Protein AF-A0A9R0IWC9-F1 (afdb_monomer_lite)

Structure (mmCIF, N/CA/C/O backbone):
data_AF-A0A9R0IWC9-F1
#
_entry.id   AF-A0A9R0IWC9-F1
#
loop_
_atom_site.group_PDB
_atom_site.id
_atom_site.type_symbol
_atom_site.label_atom_id
_atom_site.label_alt_id
_atom_site.label_comp_id
_atom_site.label_asym_id
_atom_site.label_entity_id
_atom_site.label_seq_id
_atom_site.pdbx_PDB_ins_code
_atom_si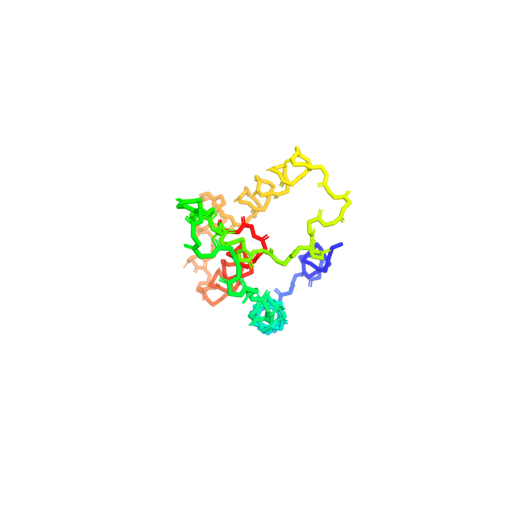te.Cartn_x
_atom_site.Cartn_y
_atom_site.Cartn_z
_atom_site.occupancy
_atom_site.B_iso_or_equiv
_atom_site.auth_seq_id
_atom_site.auth_comp_id
_atom_site.auth_asym_id
_atom_site.auth_atom_id
_atom_site.pdbx_PDB_model_num
ATOM 1 N N . MET A 1 1 ? -2.586 -10.867 7.703 1.00 64.94 1 MET A N 1
ATOM 2 C CA . MET A 1 1 ? -2.676 -9.511 7.108 1.00 64.94 1 MET A CA 1
ATOM 3 C C . MET A 1 1 ? -2.697 -9.702 5.608 1.00 64.94 1 MET A C 1
ATOM 5 O O . MET A 1 1 ? -1.818 -10.396 5.122 1.00 64.94 1 MET A O 1
ATOM 9 N N . ILE A 1 2 ? -3.679 -9.140 4.902 1.00 69.06 2 ILE A N 1
ATOM 10 C CA . ILE A 1 2 ? -3.838 -9.297 3.443 1.00 69.06 2 ILE A CA 1
ATOM 11 C C . ILE A 1 2 ? -2.582 -8.841 2.686 1.00 69.06 2 ILE A C 1
ATOM 13 O O . ILE A 1 2 ? -2.141 -9.541 1.784 1.00 69.06 2 ILE A O 1
ATOM 17 N N . ALA A 1 3 ? -1.928 -7.769 3.141 1.00 68.88 3 ALA A N 1
ATOM 18 C CA . ALA A 1 3 ? -0.680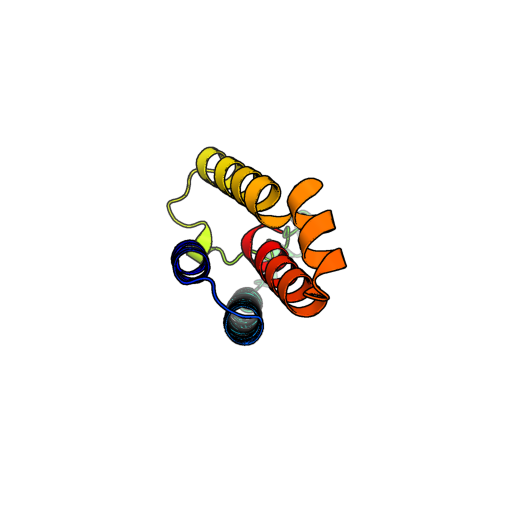 -7.287 2.552 1.00 68.88 3 ALA A CA 1
ATOM 19 C C . ALA A 1 3 ? 0.451 -8.343 2.551 1.00 68.88 3 ALA A C 1
ATOM 21 O O . ALA A 1 3 ? 1.079 -8.561 1.525 1.00 68.88 3 ALA A O 1
ATOM 22 N N . LEU A 1 4 ? 0.614 -9.104 3.647 1.00 72.19 4 LEU A N 1
ATOM 23 C CA . LEU A 1 4 ? 1.594 -10.203 3.720 1.00 72.19 4 LEU A CA 1
ATOM 24 C C .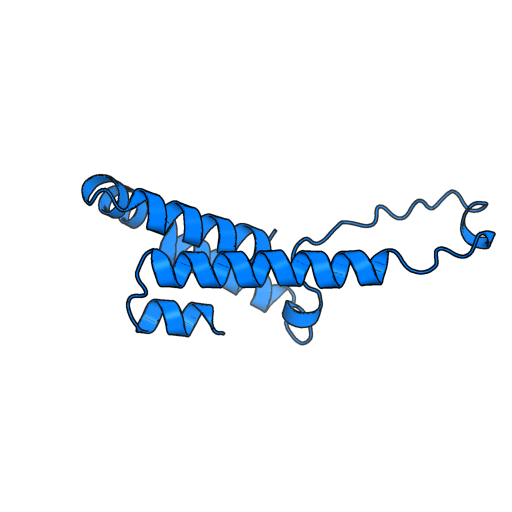 LEU A 1 4 ? 1.297 -11.325 2.712 1.00 72.19 4 LEU A C 1
ATOM 26 O O . LEU A 1 4 ? 2.212 -11.999 2.247 1.00 72.19 4 LEU A O 1
ATOM 30 N N . HIS A 1 5 ? 0.018 -11.558 2.400 1.00 76.88 5 HIS A N 1
ATOM 31 C CA . HIS A 1 5 ? -0.363 -12.538 1.383 1.00 76.88 5 HIS A CA 1
ATOM 32 C C . HIS A 1 5 ? -0.084 -12.011 -0.021 1.00 76.88 5 HIS A C 1
ATOM 34 O O . HIS A 1 5 ? 0.495 -12.745 -0.814 1.00 76.88 5 HIS A O 1
ATOM 40 N N . LEU A 1 6 ? -0.423 -10.746 -0.293 1.00 78.75 6 LEU A N 1
ATOM 41 C CA . LEU A 1 6 ? -0.136 -10.080 -1.567 1.00 78.75 6 LEU A CA 1
ATOM 42 C C . LEU A 1 6 ? 1.365 -10.110 -1.894 1.00 78.75 6 LEU A C 1
ATOM 44 O O . LEU A 1 6 ? 1.772 -10.321 -3.033 1.00 78.75 6 LEU A O 1
ATOM 48 N N . GLU A 1 7 ? 2.198 -9.945 -0.870 1.00 72.31 7 GLU A N 1
ATOM 49 C CA . GLU A 1 7 ? 3.651 -10.048 -0.977 1.00 72.31 7 GLU A CA 1
ATOM 50 C C . GLU A 1 7 ? 4.127 -11.480 -1.241 1.00 72.31 7 GLU A C 1
ATOM 52 O O . GLU A 1 7 ? 5.000 -11.687 -2.080 1.00 72.31 7 GLU A O 1
ATOM 57 N N . ALA A 1 8 ? 3.566 -12.474 -0.543 1.00 78.44 8 ALA A N 1
ATOM 58 C CA . ALA A 1 8 ? 3.932 -13.880 -0.723 1.00 78.44 8 ALA A CA 1
ATOM 59 C C . ALA A 1 8 ? 3.569 -14.410 -2.118 1.00 78.44 8 ALA A C 1
ATOM 61 O O . ALA A 1 8 ? 4.200 -15.347 -2.605 1.00 78.44 8 ALA A O 1
ATOM 62 N N . THR A 1 9 ? 2.567 -13.808 -2.762 1.00 80.94 9 THR A N 1
ATOM 63 C CA . THR A 1 9 ? 2.146 -14.149 -4.123 1.00 80.94 9 THR A CA 1
ATOM 64 C C . THR A 1 9 ? 2.858 -13.343 -5.205 1.00 80.94 9 THR A C 1
ATOM 66 O O . THR A 1 9 ? 2.511 -13.516 -6.367 1.00 80.94 9 THR A O 1
ATOM 69 N N . TYR A 1 10 ? 3.818 -12.474 -4.857 1.00 69.50 10 TYR A N 1
ATOM 70 C CA . TYR A 1 10 ? 4.416 -11.515 -5.796 1.00 69.50 10 TYR A CA 1
ATOM 71 C C . TYR A 1 10 ? 3.337 -10.740 -6.568 1.00 69.50 10 TYR A C 1
ATOM 73 O O . TYR A 1 10 ? 3.333 -10.710 -7.796 1.00 69.50 10 TYR A O 1
ATOM 81 N N . GLY A 1 11 ? 2.381 -10.166 -5.829 1.00 75.44 11 GLY A N 1
ATOM 82 C CA . GLY A 1 11 ? 1.280 -9.400 -6.404 1.00 75.44 11 GLY A CA 1
ATOM 83 C C . GLY A 1 11 ? 1.798 -8.314 -7.343 1.00 75.44 11 GLY A C 1
ATOM 84 O O . GLY A 1 11 ? 2.701 -7.554 -6.990 1.00 75.44 11 GLY A O 1
ATOM 85 N N . ASP A 1 12 ? 1.219 -8.265 -8.535 1.00 83.12 12 ASP A N 1
ATOM 86 C CA . ASP A 1 12 ? 1.530 -7.284 -9.563 1.00 83.12 12 ASP A CA 1
ATOM 87 C C . ASP A 1 12 ? 0.966 -5.894 -9.213 1.00 83.12 12 ASP A C 1
ATOM 89 O O . ASP A 1 12 ? 0.271 -5.692 -8.211 1.00 83.12 12 ASP A O 1
ATOM 93 N N . HIS A 1 13 ? 1.252 -4.909 -10.065 1.00 83.06 13 HIS A N 1
ATOM 94 C CA . HIS A 1 13 ? 0.741 -3.547 -9.905 1.00 83.06 13 HIS A CA 1
ATOM 95 C C . HIS A 1 13 ? -0.792 -3.499 -9.784 1.00 83.06 13 HIS A C 1
ATOM 97 O O . HIS A 1 13 ? -1.303 -2.684 -9.017 1.00 83.06 13 HIS A O 1
ATOM 103 N N . THR A 1 14 ? -1.530 -4.373 -10.481 1.00 88.12 14 THR A N 1
ATOM 104 C CA . THR A 1 14 ? -2.999 -4.404 -10.405 1.00 88.12 14 THR A CA 1
ATOM 105 C C . THR A 1 14 ? -3.482 -4.860 -9.032 1.00 88.12 14 THR A C 1
ATOM 107 O O . THR A 1 14 ? -4.321 -4.196 -8.426 1.00 88.12 14 THR A O 1
ATOM 110 N N . SER A 1 15 ? -2.880 -5.911 -8.477 1.00 89.88 15 SER A N 1
ATOM 111 C CA . SER A 1 15 ? -3.194 -6.406 -7.134 1.00 89.88 15 SER A CA 1
ATOM 112 C C . SER A 1 15 ? -2.926 -5.346 -6.065 1.00 89.88 15 SER A C 1
ATOM 114 O O . SER A 1 15 ? -3.754 -5.115 -5.182 1.00 89.88 15 SER A O 1
ATOM 116 N N . TRP A 1 16 ? -1.776 -4.669 -6.153 1.00 90.31 16 TRP A N 1
ATOM 117 C CA . TRP A 1 16 ? -1.424 -3.586 -5.231 1.00 90.31 16 TRP A CA 1
ATOM 118 C C . TRP A 1 16 ? -2.364 -2.389 -5.352 1.00 90.31 16 TRP A C 1
ATOM 120 O O . TRP A 1 16 ? -2.725 -1.790 -4.339 1.00 90.31 16 TRP A O 1
ATOM 130 N N . ARG A 1 17 ? -2.787 -2.054 -6.574 1.00 92.44 17 ARG A N 1
ATOM 131 C CA . ARG A 1 17 ? -3.758 -0.989 -6.831 1.00 92.44 17 ARG A CA 1
ATOM 132 C C . ARG A 1 17 ? -5.107 -1.289 -6.195 1.00 92.44 17 ARG A C 1
ATOM 134 O O . ARG A 1 17 ? -5.630 -0.433 -5.490 1.00 92.44 17 ARG A O 1
ATOM 141 N N . GLU A 1 18 ? -5.664 -2.472 -6.437 1.00 91.88 18 GLU A N 1
ATOM 142 C CA . GLU A 1 18 ? -6.962 -2.863 -5.874 1.00 91.88 18 GLU A CA 1
ATOM 143 C C . GLU A 1 18 ? -6.913 -2.865 -4.348 1.00 91.88 18 GLU A C 1
ATOM 145 O O . GLU A 1 18 ? -7.818 -2.360 -3.688 1.00 91.88 18 GLU A O 1
ATOM 150 N N . PHE A 1 19 ? -5.807 -3.338 -3.768 1.00 89.50 19 PHE A N 1
ATOM 151 C CA . PHE A 1 19 ? -5.630 -3.282 -2.324 1.00 89.50 19 PHE A CA 1
ATOM 152 C C . PHE A 1 19 ? -5.579 -1.837 -1.797 1.00 89.50 19 PHE A C 1
ATOM 154 O O . PHE A 1 19 ? -6.234 -1.535 -0.798 1.00 89.50 19 PHE A O 1
ATOM 161 N N . ALA A 1 20 ? -4.874 -0.931 -2.483 1.00 89.62 20 ALA A N 1
ATOM 162 C CA . ALA A 1 20 ? -4.857 0.490 -2.137 1.00 89.62 20 ALA A CA 1
ATOM 163 C C . ALA A 1 20 ? -6.254 1.128 -2.237 1.00 89.62 20 ALA A C 1
ATOM 165 O O . ALA A 1 20 ? -6.651 1.862 -1.335 1.00 89.62 20 ALA A O 1
ATOM 166 N N . LEU A 1 21 ? -7.020 0.811 -3.287 1.00 90.00 21 LEU A N 1
ATOM 167 C CA . LEU A 1 21 ? -8.397 1.285 -3.458 1.00 90.00 21 LEU A CA 1
ATOM 168 C C . LEU A 1 21 ? -9.312 0.774 -2.343 1.00 90.00 21 LEU A C 1
ATOM 170 O O . LEU A 1 21 ? -10.059 1.556 -1.766 1.00 90.00 21 LEU A O 1
ATOM 174 N N . CYS A 1 22 ? -9.217 -0.502 -1.963 1.00 87.88 22 CYS A N 1
ATOM 175 C CA . CYS A 1 22 ? -9.977 -1.025 -0.828 1.00 87.88 22 CYS A CA 1
ATOM 176 C C . CYS A 1 22 ? -9.668 -0.267 0.470 1.00 87.88 22 CYS A C 1
ATOM 178 O O . CYS A 1 22 ? -10.582 0.027 1.235 1.00 87.88 22 CYS A O 1
ATOM 180 N N . LEU A 1 23 ? -8.395 0.049 0.731 1.00 84.62 23 LEU A N 1
ATOM 181 C CA . LEU A 1 23 ? -7.997 0.817 1.914 1.00 84.62 23 LEU A CA 1
ATOM 182 C C . LEU A 1 23 ? -8.537 2.254 1.879 1.00 84.62 23 LEU A C 1
ATOM 184 O O . LEU A 1 23 ? -8.975 2.761 2.911 1.00 84.62 23 LEU A O 1
ATOM 188 N N . PHE A 1 24 ? -8.545 2.879 0.703 1.00 84.50 24 PHE A N 1
ATOM 189 C CA . PHE A 1 24 ? -9.128 4.199 0.483 1.00 84.50 24 PHE A CA 1
ATOM 190 C C . PHE A 1 24 ? -10.640 4.213 0.763 1.00 84.50 24 PHE A C 1
ATOM 192 O O . PHE A 1 24 ? -11.101 4.988 1.602 1.00 84.50 24 PHE A O 1
ATOM 199 N N . GLU A 1 25 ? -11.402 3.298 0.161 1.00 85.88 25 GLU A N 1
ATOM 200 C CA . GLU A 1 25 ? -12.854 3.177 0.382 1.00 85.88 25 GLU A CA 1
ATOM 201 C C . GLU A 1 25 ? -13.193 2.886 1.854 1.00 85.88 25 GLU A C 1
ATOM 203 O O . GLU A 1 25 ? -14.132 3.452 2.419 1.00 85.88 25 GLU A O 1
ATOM 208 N N . LEU A 1 26 ? -12.391 2.041 2.515 1.00 79.62 26 LEU A N 1
ATOM 209 C CA . LEU A 1 26 ? -12.535 1.764 3.947 1.00 79.62 26 LEU A CA 1
ATOM 210 C C . LEU A 1 26 ? -12.302 3.011 4.803 1.00 79.62 26 LEU A C 1
ATOM 212 O O . LEU A 1 26 ? -13.023 3.206 5.782 1.00 79.62 26 LEU A O 1
ATOM 216 N N . SER A 1 27 ? -11.325 3.849 4.445 1.00 75.12 27 SER A N 1
ATOM 217 C CA . SER A 1 27 ? -11.048 5.083 5.186 1.00 75.12 27 SER A CA 1
ATOM 218 C C . SER A 1 27 ? -12.210 6.080 5.110 1.00 75.12 27 SER A C 1
ATOM 220 O O . SER A 1 27 ? -12.593 6.633 6.139 1.00 75.12 27 SER A O 1
ATOM 222 N N . HIS A 1 28 ? -12.860 6.209 3.948 1.00 72.94 28 HIS A N 1
ATOM 223 C CA . HIS A 1 28 ? -14.061 7.036 3.794 1.00 72.94 28 HIS A CA 1
ATOM 224 C C . HIS A 1 28 ? -15.264 6.495 4.576 1.00 72.94 28 HIS A C 1
ATOM 226 O O . HIS A 1 28 ? -15.956 7.253 5.251 1.00 72.94 28 HIS A O 1
ATOM 232 N N . CYS A 1 29 ? -15.481 5.175 4.569 1.00 69.19 29 CYS A N 1
ATOM 233 C CA . CYS A 1 29 ? -16.558 4.554 5.348 1.00 69.19 29 CYS A CA 1
ATOM 234 C C . CYS A 1 29 ? -16.429 4.793 6.864 1.00 69.19 29 CYS A C 1
ATOM 236 O O . CYS A 1 29 ? -17.439 4.809 7.571 1.00 69.19 29 CYS A O 1
ATOM 238 N N . GLU A 1 30 ? -15.206 4.912 7.392 1.00 64.25 30 GLU A N 1
ATOM 239 C CA . GLU A 1 30 ? -14.984 5.237 8.806 1.00 64.25 30 GLU A CA 1
ATOM 240 C C . GLU A 1 30 ? -15.111 6.743 9.090 1.00 64.25 30 GLU A C 1
ATOM 242 O O . GLU A 1 30 ? -15.664 7.110 10.129 1.00 64.25 30 GLU A O 1
ATOM 247 N N . GLU A 1 31 ? -14.680 7.611 8.172 1.00 60.59 31 GLU A N 1
ATOM 248 C CA . GLU A 1 31 ? -14.853 9.067 8.282 1.00 60.59 31 GLU A CA 1
ATOM 249 C C . GLU A 1 31 ? -16.338 9.467 8.323 1.00 60.59 31 GLU A C 1
ATOM 251 O O . GLU A 1 31 ? -16.757 10.196 9.228 1.00 60.59 31 GLU A O 1
ATOM 256 N N . ASP A 1 32 ? -17.166 8.890 7.446 1.00 58.38 32 ASP A N 1
ATOM 257 C CA . ASP A 1 32 ? -18.620 9.110 7.427 1.00 58.38 32 ASP A CA 1
ATOM 258 C C . ASP A 1 32 ? -19.292 8.714 8.755 1.00 58.38 32 ASP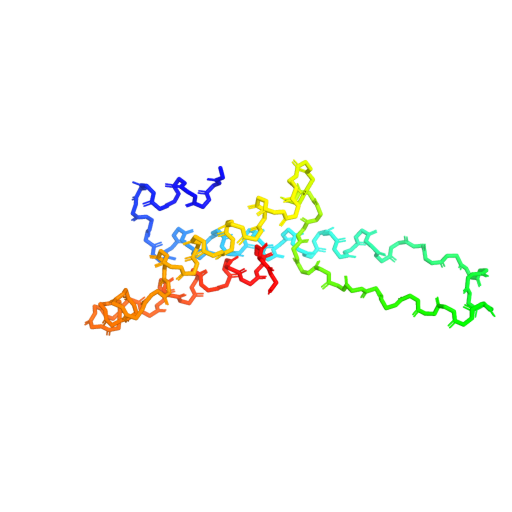 A C 1
ATOM 260 O O . ASP A 1 32 ? -20.256 9.344 9.194 1.00 58.38 32 ASP A O 1
ATOM 264 N N . ARG A 1 33 ? -18.765 7.691 9.444 1.00 55.28 33 ARG A N 1
ATOM 265 C CA . ARG A 1 33 ? -19.257 7.263 10.767 1.00 55.28 33 ARG A CA 1
ATOM 266 C C . ARG A 1 33 ? -18.834 8.205 11.890 1.00 55.28 33 ARG A C 1
ATOM 268 O O . ARG A 1 33 ? -19.566 8.331 12.867 1.00 55.28 33 ARG A O 1
ATOM 275 N N . MET A 1 34 ? -17.674 8.849 11.769 1.00 53.12 34 MET A N 1
ATOM 276 C CA . MET A 1 34 ? -17.176 9.827 12.745 1.00 53.12 34 MET A CA 1
ATOM 277 C C . MET A 1 34 ? -17.876 11.187 12.619 1.00 53.12 34 MET A C 1
ATOM 279 O O . MET A 1 34 ? -17.917 11.941 13.586 1.00 53.12 34 MET A O 1
ATOM 283 N N . SER A 1 35 ? -18.479 11.485 11.463 1.00 51.22 35 SER A N 1
ATOM 284 C CA . SER A 1 35 ? -19.257 12.709 11.226 1.00 51.22 35 SER A CA 1
ATOM 285 C C . SER A 1 35 ? -20.655 12.713 11.875 1.00 51.22 35 SER A C 1
ATOM 287 O O . SER A 1 35 ? -21.380 13.703 11.747 1.00 51.22 35 SER A O 1
ATOM 289 N N . MET A 1 36 ? -21.075 11.648 12.567 1.00 50.22 36 MET A N 1
ATOM 290 C CA . MET A 1 36 ? -22.385 11.599 13.223 1.00 50.22 36 MET A CA 1
ATOM 291 C C . MET A 1 36 ? -22.287 11.954 14.715 1.00 50.22 36 MET A C 1
ATOM 293 O O . MET A 1 36 ? -21.769 11.183 15.516 1.00 50.22 36 MET A O 1
ATOM 297 N N . CYS A 1 37 ? -22.876 13.108 15.053 1.00 48.50 37 CYS A N 1
ATOM 298 C CA . CYS A 1 37 ? -23.194 13.610 16.398 1.00 48.50 37 CYS A CA 1
ATOM 299 C C . CYS A 1 37 ? -22.015 14.173 17.211 1.00 48.50 37 CYS A C 1
ATOM 301 O O . CYS A 1 37 ? -21.540 13.561 18.165 1.00 48.50 37 CYS A O 1
ATOM 303 N N . VAL A 1 38 ? -21.633 15.418 16.909 1.00 52.25 38 VAL A N 1
ATOM 304 C CA . VAL A 1 38 ? -21.170 16.322 17.971 1.00 52.25 38 VAL A CA 1
ATOM 305 C C . VAL A 1 38 ? -22.431 16.912 18.598 1.00 52.25 38 VAL A C 1
ATOM 307 O O . VAL A 1 38 ? -23.107 17.715 17.960 1.00 52.25 38 VAL A O 1
ATOM 310 N N . ASP A 1 39 ? -22.785 16.466 19.803 1.00 53.69 39 ASP A N 1
ATOM 311 C CA . ASP A 1 39 ? -23.817 17.139 20.594 1.00 53.69 39 ASP A CA 1
ATOM 312 C C . ASP A 1 39 ? -23.386 18.592 20.836 1.00 53.69 39 ASP A C 1
ATOM 314 O O . ASP A 1 39 ? -22.248 18.865 21.235 1.00 53.69 39 ASP A O 1
ATOM 318 N N . GLU A 1 40 ? -24.309 19.526 20.600 1.00 52.50 40 GLU A N 1
ATOM 319 C CA . GLU A 1 40 ? -24.095 20.977 20.709 1.00 52.50 40 GLU A CA 1
ATOM 320 C C . GLU A 1 40 ? -23.616 21.416 22.112 1.00 52.50 40 GLU A C 1
ATOM 322 O O . GLU A 1 40 ? -23.066 22.505 22.266 1.00 52.50 40 GLU A O 1
ATOM 327 N N . GLU A 1 41 ? -23.732 20.555 23.130 1.00 49.41 41 GLU A N 1
ATOM 328 C CA . GLU A 1 41 ? -23.306 20.830 24.508 1.00 49.41 41 GLU A CA 1
ATOM 329 C C . GLU A 1 41 ? -21.777 20.830 24.718 1.00 49.41 41 GLU A C 1
ATOM 331 O O . GLU A 1 41 ? -21.296 21.403 25.696 1.00 49.41 41 GLU A O 1
ATOM 336 N N . GLN A 1 42 ? -20.974 20.243 23.819 1.00 45.88 42 GLN A N 1
ATOM 337 C CA . GLN A 1 42 ? -19.503 20.233 23.965 1.00 45.88 42 GLN A CA 1
ATOM 338 C C . GLN A 1 42 ? -18.797 21.479 23.411 1.00 45.88 42 GLN A C 1
ATOM 340 O O . GLN A 1 42 ? -17.584 21.617 23.575 1.00 45.88 42 GLN A O 1
ATOM 345 N N . VAL A 1 43 ? -19.529 22.410 22.795 1.00 46.69 43 VAL A N 1
ATOM 346 C CA . VAL A 1 43 ? -18.947 23.609 22.168 1.00 46.69 43 VAL A CA 1
ATOM 347 C C . VAL A 1 43 ? -18.558 24.684 23.201 1.00 46.69 43 VAL A C 1
ATOM 349 O O . VAL A 1 43 ? -17.718 25.535 22.913 1.00 46.69 43 VAL A O 1
ATOM 352 N N . GLU A 1 44 ? -19.088 24.635 24.430 1.00 44.03 44 GLU A N 1
ATOM 353 C CA . GLU A 1 44 ? -18.786 25.636 25.471 1.00 44.03 44 GLU A CA 1
ATOM 354 C C . GLU A 1 44 ? -17.482 25.390 26.246 1.00 44.03 44 GLU A C 1
ATOM 356 O O . GLU A 1 44 ? -16.918 26.326 26.816 1.00 44.03 44 GLU A O 1
ATOM 361 N N . SER A 1 45 ? -16.942 24.168 26.250 1.00 44.25 45 SER A N 1
ATOM 362 C CA . SER A 1 45 ? -15.632 23.912 26.852 1.00 44.25 45 SER A CA 1
ATOM 363 C C . SER A 1 45 ? -14.582 23.916 25.744 1.00 44.25 45 SER A C 1
ATOM 365 O O . SER A 1 45 ? -14.582 23.036 24.891 1.00 44.25 45 SER A O 1
ATOM 367 N N . GLY A 1 46 ? -13.684 24.904 25.743 1.00 42.09 46 GLY A N 1
ATOM 368 C CA . GLY A 1 46 ? -12.634 25.117 24.732 1.00 42.09 46 GLY A CA 1
ATOM 369 C C . GLY A 1 46 ? -11.596 23.994 24.559 1.00 42.09 46 GLY A C 1
ATOM 370 O O . GLY A 1 46 ? -10.506 24.246 24.051 1.00 42.09 46 GLY A O 1
ATOM 371 N N . ASN A 1 47 ? -11.907 22.760 24.952 1.00 41.31 47 ASN A N 1
ATOM 372 C CA . ASN A 1 47 ? -11.220 21.559 24.510 1.00 41.31 47 ASN A CA 1
ATOM 373 C C . ASN A 1 47 ? -11.750 21.162 23.131 1.00 41.31 47 ASN A C 1
ATOM 375 O O . ASN A 1 47 ? -12.438 20.156 22.969 1.00 41.31 47 ASN A O 1
ATOM 379 N N . LEU A 1 48 ? -11.340 21.918 22.110 1.00 43.22 48 LEU A N 1
ATOM 380 C CA . LEU A 1 48 ? -11.132 21.330 20.792 1.00 43.22 48 LEU A CA 1
ATOM 381 C C . LEU A 1 48 ? -10.018 20.299 20.971 1.00 43.22 48 LEU A C 1
ATOM 383 O O . LEU A 1 48 ? -8.841 20.585 20.749 1.00 43.22 48 LEU A O 1
ATOM 387 N N . HIS A 1 49 ? -10.378 19.112 21.466 1.00 45.69 49 HIS A N 1
ATOM 388 C CA . HIS A 1 49 ? -9.539 17.942 21.339 1.00 45.69 49 HIS A CA 1
ATOM 389 C C . HIS A 1 49 ? -9.183 17.891 19.867 1.00 45.69 49 HIS A C 1
ATOM 391 O O . HIS A 1 49 ? -10.064 17.755 19.023 1.00 45.69 49 HIS A O 1
ATOM 397 N N . THR A 1 50 ? -7.908 18.108 19.562 1.00 41.72 50 THR A N 1
ATOM 398 C CA . THR A 1 50 ? -7.354 17.888 18.240 1.00 41.72 50 THR A CA 1
ATOM 399 C C . THR A 1 50 ? -7.709 16.450 17.906 1.00 41.72 50 THR A C 1
ATOM 401 O O . THR A 1 50 ? -7.055 15.528 18.395 1.00 41.72 50 THR A O 1
ATOM 404 N N . ILE A 1 51 ? -8.815 16.247 17.186 1.00 45.34 51 ILE A N 1
ATOM 405 C CA . ILE A 1 51 ? -9.208 14.947 16.669 1.00 45.34 51 ILE A CA 1
ATOM 406 C C . ILE A 1 51 ? -8.092 14.648 15.690 1.00 45.34 51 ILE A C 1
ATOM 408 O O . ILE A 1 51 ? -8.039 15.172 14.581 1.00 45.34 51 ILE A O 1
ATOM 412 N N . GLN A 1 52 ? -7.084 13.939 16.183 1.00 44.44 52 GLN A N 1
ATOM 413 C CA . GLN A 1 52 ? -5.981 13.496 15.375 1.00 44.44 52 GLN A CA 1
ATOM 414 C C . GLN A 1 52 ? -6.612 12.485 14.434 1.00 44.44 52 GLN A C 1
ATOM 416 O O . GLN A 1 52 ? -6.889 11.358 14.841 1.00 44.44 52 GLN A O 1
ATOM 421 N N . PHE A 1 53 ? -6.919 12.941 13.219 1.00 49.41 53 PHE A N 1
ATOM 422 C CA . PHE A 1 53 ? -7.393 12.112 12.127 1.00 49.41 53 PHE A CA 1
ATOM 423 C C . PHE A 1 53 ? -6.336 11.031 11.901 1.00 49.41 53 PHE A C 1
ATOM 425 O O . PHE A 1 53 ? -5.348 11.233 11.199 1.00 49.41 53 PHE A O 1
ATOM 432 N N . CYS A 1 54 ? -6.483 9.897 12.584 1.00 50.25 54 CYS A N 1
ATOM 433 C CA . CYS A 1 54 ? -5.784 8.694 12.194 1.00 50.25 54 CYS A CA 1
ATOM 434 C C . CYS A 1 54 ? -6.460 8.262 10.902 1.00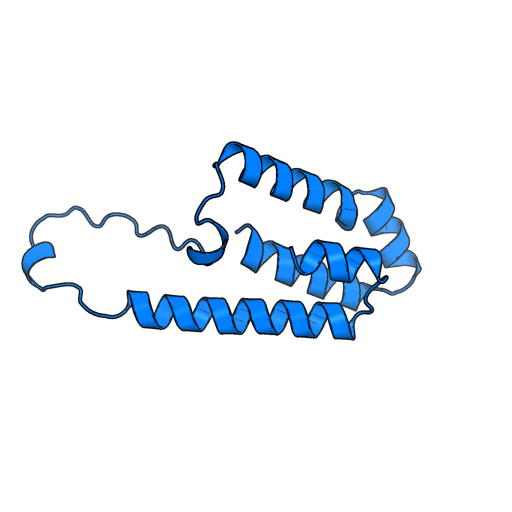 50.25 54 CYS A C 1
ATOM 436 O O . CYS A 1 54 ? -7.574 7.755 10.922 1.00 50.25 54 CYS A O 1
ATOM 438 N N . THR A 1 55 ? -5.781 8.494 9.784 1.00 57.00 55 THR A N 1
ATOM 439 C CA . THR A 1 55 ? -6.155 7.955 8.470 1.00 57.00 55 THR A CA 1
ATOM 440 C C . THR A 1 55 ? -6.164 6.429 8.463 1.00 57.00 55 THR A C 1
ATOM 442 O O . THR A 1 55 ? -6.748 5.819 7.572 1.00 57.00 55 THR A O 1
ATOM 445 N N . THR A 1 56 ? -5.528 5.807 9.460 1.00 61.09 56 THR A N 1
ATOM 446 C CA . THR A 1 56 ? -5.582 4.370 9.684 1.00 61.09 56 THR A CA 1
ATOM 447 C C . THR A 1 56 ? -6.894 3.962 10.349 1.00 61.09 56 THR A C 1
ATOM 449 O O . THR A 1 56 ? -7.131 4.364 11.494 1.00 61.09 56 THR A O 1
ATOM 452 N N . PRO A 1 57 ? -7.683 3.082 9.707 1.00 60.62 57 PRO A N 1
ATOM 453 C CA . PRO A 1 57 ? -8.946 2.622 10.257 1.00 60.62 57 PRO A CA 1
ATOM 454 C C . PRO A 1 57 ? -8.784 2.007 11.658 1.00 60.62 57 PRO A C 1
ATOM 456 O O . PRO A 1 57 ? -7.904 1.166 11.887 1.00 60.62 57 PRO A O 1
ATOM 459 N N . ALA A 1 58 ? -9.631 2.385 12.619 1.00 63.38 58 ALA A N 1
ATOM 460 C CA . ALA A 1 58 ? -9.524 1.918 14.010 1.00 63.38 58 ALA A CA 1
ATOM 461 C C . ALA A 1 58 ? -9.697 0.394 14.113 1.00 63.38 58 ALA A C 1
ATOM 463 O O . ALA A 1 58 ? -9.061 -0.264 14.941 1.00 63.38 58 ALA A O 1
ATOM 464 N N . SER A 1 59 ? -10.494 -0.174 13.207 1.00 60.03 59 SER A N 1
ATOM 465 C CA . SER A 1 59 ? -10.654 -1.615 12.995 1.00 60.03 59 SER A CA 1
ATOM 466 C C . SER A 1 59 ? -9.332 -2.339 12.690 1.00 60.03 59 SER A C 1
ATOM 468 O O . SER A 1 59 ? -9.167 -3.504 13.053 1.00 60.03 59 SER A O 1
ATOM 470 N N . MET A 1 60 ? -8.349 -1.653 12.096 1.00 61.53 60 MET A N 1
ATOM 471 C CA . MET A 1 60 ? -7.016 -2.203 11.804 1.00 61.53 60 MET A CA 1
ATOM 472 C C . MET A 1 60 ? -6.055 -2.110 12.992 1.00 61.53 60 MET A C 1
ATOM 474 O O . MET A 1 60 ? -5.096 -2.884 13.086 1.00 61.53 60 MET A O 1
ATOM 478 N N . LEU A 1 61 ? -6.319 -1.181 13.909 1.00 64.06 61 LEU A N 1
ATOM 479 C CA . LEU A 1 61 ? -5.558 -0.988 15.141 1.00 64.06 61 LEU A CA 1
ATOM 480 C C . LEU A 1 61 ? -6.138 -1.797 16.313 1.00 64.06 61 LEU A C 1
ATOM 482 O O . LEU A 1 61 ? -5.434 -2.053 17.295 1.00 64.06 61 LEU A O 1
ATOM 486 N N . GLN A 1 62 ? -7.396 -2.240 16.215 1.00 61.47 62 GLN A N 1
ATOM 487 C CA . GLN A 1 62 ? -8.093 -2.963 17.274 1.00 61.47 62 GLN A CA 1
ATOM 488 C C . GLN A 1 62 ? -7.367 -4.274 17.621 1.00 61.47 62 GLN A C 1
ATOM 490 O O . GLN A 1 62 ? -7.155 -5.150 16.786 1.00 61.47 62 GLN A O 1
ATOM 495 N N . GLY A 1 63 ? -6.942 -4.401 18.882 1.00 63.34 63 GLY A N 1
ATOM 496 C CA . GLY A 1 63 ? -6.195 -5.568 19.372 1.00 63.34 63 GLY A CA 1
ATOM 497 C C . GLY A 1 63 ? -4.687 -5.547 19.086 1.00 63.34 63 GLY A C 1
ATOM 498 O O . GLY A 1 63 ? -3.978 -6.475 19.479 1.00 63.34 63 GLY A O 1
ATOM 499 N N . VAL A 1 64 ? -4.156 -4.495 18.453 1.00 66.19 64 VAL A N 1
ATOM 500 C CA . VAL A 1 64 ? -2.721 -4.343 18.180 1.00 66.19 64 VAL A CA 1
ATOM 501 C C . VAL A 1 64 ? -2.095 -3.401 19.201 1.00 66.19 64 VAL A C 1
ATOM 503 O O . VAL A 1 64 ? -2.405 -2.216 19.249 1.00 66.19 64 VAL A O 1
ATOM 506 N N . SER A 1 65 ? -1.148 -3.896 20.004 1.00 71.12 65 SER A N 1
ATOM 507 C CA . SER A 1 65 ? -0.377 -2.998 20.873 1.00 71.12 65 SER A CA 1
ATOM 508 C C . SER A 1 65 ? 0.428 -1.993 20.035 1.00 71.12 65 SER A C 1
ATOM 510 O O . SER A 1 65 ? 1.004 -2.351 19.005 1.00 71.12 65 SER A O 1
ATOM 512 N N . GLY A 1 66 ? 0.567 -0.749 20.505 1.00 70.75 66 GLY A N 1
ATOM 513 C CA . GLY A 1 66 ? 1.329 0.283 19.784 1.00 70.75 66 GLY A CA 1
ATOM 514 C C . GLY A 1 66 ? 2.787 -0.105 19.473 1.00 70.75 66 GLY A C 1
ATOM 515 O O . GLY A 1 66 ? 3.369 0.381 18.505 1.00 70.75 66 GLY A O 1
ATOM 516 N N . LYS A 1 67 ? 3.389 -1.027 20.241 1.00 75.38 67 LYS A N 1
ATOM 517 C CA . LYS A 1 67 ? 4.722 -1.589 19.942 1.00 75.38 67 LYS A CA 1
ATOM 518 C C . LYS A 1 67 ? 4.693 -2.527 18.732 1.00 75.38 67 LYS A C 1
ATOM 520 O O . LYS A 1 67 ? 5.554 -2.411 17.862 1.00 75.38 67 LYS A O 1
ATOM 525 N N . ALA A 1 68 ? 3.707 -3.423 18.666 1.00 77.62 68 ALA A N 1
ATOM 526 C CA . ALA A 1 68 ? 3.518 -4.315 17.523 1.00 77.62 68 ALA A CA 1
ATOM 527 C C . ALA A 1 68 ? 3.202 -3.520 16.249 1.00 77.62 68 ALA A C 1
ATOM 529 O O . ALA A 1 68 ? 3.697 -3.851 15.175 1.00 77.62 68 ALA A O 1
ATOM 530 N N . TRP A 1 69 ? 2.447 -2.429 16.384 1.00 75.38 69 TRP A N 1
ATOM 531 C CA . TRP A 1 69 ? 2.186 -1.498 15.293 1.00 75.38 69 TRP A CA 1
ATOM 532 C C . TRP A 1 69 ? 3.461 -0.862 14.733 1.00 75.38 69 TRP A C 1
ATOM 534 O O . TRP A 1 69 ? 3.784 -1.054 13.565 1.00 75.38 69 TRP A O 1
ATOM 544 N N . LYS A 1 70 ? 4.262 -0.213 15.590 1.00 78.56 70 LYS A N 1
ATOM 545 C CA . LYS A 1 70 ? 5.547 0.394 15.193 1.00 78.56 70 LYS A CA 1
ATOM 546 C C . LYS A 1 70 ? 6.502 -0.608 14.547 1.00 78.56 70 LYS A C 1
ATOM 548 O O . LYS A 1 70 ? 7.237 -0.254 13.628 1.00 78.56 70 LYS A O 1
ATOM 553 N N . PHE A 1 71 ? 6.516 -1.848 15.038 1.00 83.56 71 PHE A N 1
ATOM 554 C CA . PHE A 1 71 ? 7.316 -2.909 14.436 1.00 83.56 71 PHE A CA 1
ATOM 555 C C . PHE A 1 71 ? 6.857 -3.215 13.007 1.00 83.56 71 PHE A C 1
ATOM 557 O O . PHE A 1 71 ? 7.697 -3.314 12.117 1.00 83.56 71 PHE A O 1
ATOM 564 N N . ARG A 1 72 ? 5.542 -3.282 12.767 1.00 79.38 72 ARG A N 1
ATOM 565 C CA . ARG A 1 72 ? 4.982 -3.479 11.423 1.00 79.38 72 ARG A CA 1
ATOM 566 C C . ARG A 1 72 ? 5.313 -2.334 10.472 1.00 79.38 72 ARG A C 1
ATOM 568 O O . ARG A 1 72 ? 5.778 -2.616 9.375 1.00 79.38 72 ARG A O 1
ATOM 575 N N . CYS A 1 73 ? 5.195 -1.078 10.909 1.00 80.06 73 CYS A N 1
ATOM 576 C CA . CYS A 1 73 ? 5.593 0.078 10.095 1.00 80.06 73 CYS A CA 1
ATOM 577 C C . CYS A 1 73 ? 7.070 -0.011 9.675 1.00 80.06 73 CYS A C 1
ATOM 579 O O . CYS A 1 73 ? 7.411 0.147 8.506 1.00 80.06 73 CYS A O 1
ATOM 581 N N . LYS A 1 74 ? 7.965 -0.311 10.630 1.00 85.12 74 LYS A N 1
ATOM 582 C CA . LYS A 1 74 ? 9.401 -0.469 10.346 1.00 85.12 74 LYS A CA 1
ATOM 583 C C . LYS A 1 74 ? 9.680 -1.642 9.416 1.00 85.12 74 LYS A C 1
ATOM 585 O O . LYS A 1 74 ? 10.568 -1.552 8.574 1.00 85.12 74 LYS A O 1
ATOM 590 N N . TRP A 1 75 ? 8.971 -2.749 9.598 1.00 86.31 75 TRP A N 1
ATOM 591 C CA . TRP A 1 75 ? 9.116 -3.920 8.748 1.00 86.31 75 TRP A CA 1
ATOM 592 C C . TRP A 1 75 ? 8.727 -3.597 7.301 1.00 86.31 75 TRP A C 1
ATOM 594 O O . TRP A 1 75 ? 9.528 -3.836 6.402 1.00 86.31 75 TRP A O 1
ATOM 604 N N . TRP A 1 76 ? 7.575 -2.950 7.101 1.00 85.94 76 TRP A N 1
ATOM 605 C CA . TRP A 1 76 ? 7.098 -2.500 5.792 1.00 85.94 76 TRP A CA 1
ATOM 606 C C . TRP A 1 76 ? 8.107 -1.593 5.088 1.00 85.94 76 TRP A C 1
ATOM 608 O O . TRP A 1 76 ? 8.497 -1.840 3.947 1.00 85.94 76 TRP A O 1
ATOM 618 N N . LEU A 1 77 ? 8.594 -0.576 5.807 1.00 83.38 77 LEU A N 1
ATOM 619 C CA . LEU A 1 77 ? 9.543 0.394 5.274 1.00 83.38 77 LEU A CA 1
ATOM 620 C C . LEU A 1 77 ? 10.855 -0.267 4.839 1.00 83.38 77 LEU A C 1
ATOM 622 O O . LEU A 1 77 ? 11.364 0.019 3.762 1.00 83.38 77 LEU A O 1
ATOM 626 N N . ASN A 1 78 ? 11.379 -1.204 5.629 1.00 88.50 78 ASN A N 1
ATOM 627 C CA . ASN A 1 78 ? 12.587 -1.937 5.249 1.00 88.50 78 ASN A CA 1
ATOM 628 C C . ASN A 1 78 ? 12.351 -2.901 4.077 1.00 88.50 78 ASN A C 1
ATOM 630 O O . ASN A 1 78 ? 13.238 -3.084 3.244 1.00 88.50 78 ASN A O 1
ATOM 634 N N . ARG A 1 79 ? 11.173 -3.529 4.008 1.00 86.56 79 ARG A N 1
ATOM 635 C CA . ARG A 1 79 ? 10.860 -4.548 3.001 1.00 86.56 79 ARG A CA 1
ATOM 636 C C . ARG A 1 79 ? 10.607 -3.962 1.612 1.00 86.56 79 ARG A C 1
ATOM 638 O O . ARG A 1 79 ? 11.021 -4.594 0.641 1.00 86.56 79 ARG A O 1
ATOM 645 N N . HIS A 1 80 ? 9.947 -2.805 1.540 1.00 86.44 80 HIS A N 1
ATOM 646 C CA . HIS A 1 80 ? 9.500 -2.179 0.288 1.00 86.44 80 HIS A CA 1
ATOM 647 C C . HIS A 1 80 ? 10.236 -0.888 -0.065 1.00 86.44 80 HIS A C 1
ATOM 649 O O . HIS A 1 80 ? 10.347 -0.559 -1.234 1.00 86.44 80 HIS A O 1
ATOM 655 N N . PHE A 1 81 ? 10.769 -0.170 0.923 1.00 87.25 81 PHE A N 1
ATOM 656 C CA . PHE A 1 81 ? 11.360 1.157 0.719 1.00 87.25 81 PHE A CA 1
ATOM 657 C C . PHE A 1 81 ? 12.811 1.236 1.204 1.00 87.25 81 PHE A C 1
ATOM 659 O O . PHE A 1 81 ? 13.328 2.316 1.498 1.00 87.25 81 PHE A O 1
ATOM 666 N N . SER A 1 82 ? 13.504 0.097 1.299 1.00 89.81 82 SER A N 1
ATOM 667 C CA . SER A 1 82 ? 14.953 0.131 1.488 1.00 89.81 82 SER A CA 1
ATOM 668 C C . SER A 1 82 ? 15.636 0.652 0.225 1.00 89.81 82 SER A C 1
ATOM 670 O O . SER A 1 82 ? 15.155 0.460 -0.889 1.00 89.81 82 SER A O 1
ATOM 672 N N . LYS A 1 83 ? 16.801 1.285 0.397 1.00 89.25 83 LYS A N 1
ATOM 673 C CA . LYS A 1 83 ? 17.561 1.886 -0.711 1.00 89.25 83 LYS A CA 1
ATOM 674 C C . LYS A 1 83 ? 17.816 0.912 -1.865 1.00 89.25 83 LYS A C 1
ATOM 676 O O . LYS A 1 83 ? 17.766 1.319 -3.015 1.00 89.25 83 LYS A O 1
ATOM 681 N N . HIS A 1 84 ? 18.082 -0.354 -1.546 1.00 89.62 84 HIS A N 1
ATOM 682 C CA . HIS A 1 84 ? 18.312 -1.394 -2.545 1.00 89.62 84 HIS A CA 1
ATOM 683 C C . HIS A 1 84 ? 17.041 -1.724 -3.335 1.00 89.62 84 HIS A C 1
ATOM 685 O O . HIS A 1 84 ? 17.099 -1.841 -4.551 1.00 89.62 84 HIS A O 1
ATOM 691 N N . ILE A 1 85 ? 15.900 -1.878 -2.655 1.00 88.56 85 ILE A N 1
ATOM 692 C CA . ILE A 1 85 ? 14.625 -2.194 -3.316 1.00 88.56 85 ILE A CA 1
ATOM 693 C C . ILE A 1 85 ? 14.200 -1.040 -4.220 1.00 88.56 85 ILE A C 1
ATOM 695 O O . ILE A 1 85 ? 13.890 -1.274 -5.378 1.00 88.56 85 ILE A O 1
ATOM 699 N N . LEU A 1 86 ? 14.297 0.197 -3.726 1.00 85.88 86 LEU A N 1
ATOM 700 C CA . LEU A 1 86 ? 13.999 1.388 -4.520 1.00 85.88 86 LEU A CA 1
ATOM 701 C C . LEU A 1 86 ? 14.875 1.486 -5.772 1.00 85.88 86 LEU A C 1
ATOM 703 O O . LEU A 1 86 ? 14.366 1.797 -6.839 1.00 85.88 86 LEU A O 1
ATOM 707 N N . ALA A 1 87 ? 16.176 1.207 -5.658 1.00 88.00 87 ALA A N 1
ATOM 708 C CA . ALA A 1 87 ? 17.067 1.209 -6.815 1.00 88.00 87 ALA A CA 1
ATOM 709 C C . ALA A 1 87 ? 16.664 0.141 -7.849 1.00 88.00 87 ALA A C 1
ATOM 711 O O . ALA A 1 87 ? 16.563 0.458 -9.027 1.00 88.00 87 ALA A O 1
ATOM 712 N N . SER A 1 88 ? 16.362 -1.083 -7.399 1.00 87.31 88 SER A N 1
ATOM 713 C CA . SER A 1 88 ? 15.927 -2.192 -8.264 1.00 87.31 88 SER A CA 1
ATOM 714 C C . SER A 1 88 ? 14.607 -1.887 -8.979 1.00 87.31 88 SER A C 1
ATOM 716 O O . SER A 1 88 ? 14.523 -1.998 -10.195 1.00 87.31 88 SER A O 1
ATOM 718 N N . GLU A 1 89 ? 13.585 -1.447 -8.239 1.00 84.62 89 GLU A N 1
ATOM 719 C CA . GLU A 1 89 ? 12.253 -1.170 -8.798 1.00 84.62 89 GLU A CA 1
ATOM 720 C C . GLU A 1 89 ? 12.269 0.053 -9.742 1.00 84.62 89 GLU A C 1
ATOM 722 O O . GLU A 1 89 ? 11.475 0.120 -10.679 1.00 84.62 89 GLU A O 1
ATOM 727 N N . MET A 1 90 ? 13.197 1.003 -9.549 1.00 83.88 90 MET A N 1
ATOM 728 C CA . MET A 1 90 ? 13.430 2.107 -10.493 1.00 83.88 90 MET A CA 1
ATOM 729 C C . MET A 1 90 ? 14.130 1.662 -11.785 1.00 83.88 90 MET A C 1
ATOM 731 O O . MET A 1 90 ? 13.867 2.241 -12.837 1.00 83.88 90 MET A O 1
ATOM 735 N N . GLU A 1 91 ? 15.024 0.673 -11.722 1.00 87.62 91 GLU A N 1
ATOM 736 C CA . GLU A 1 91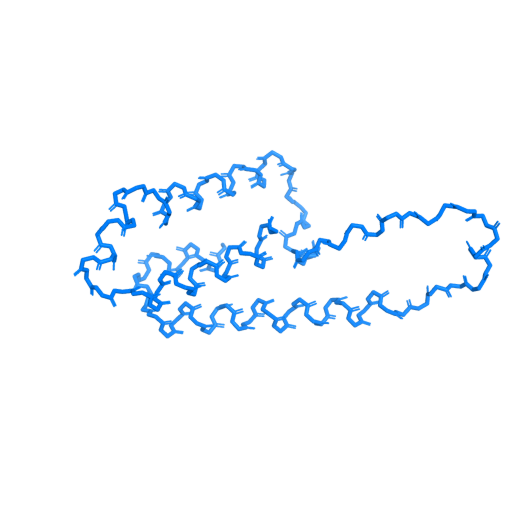 ? 15.695 0.107 -12.903 1.00 87.62 91 GLU A CA 1
ATOM 737 C C . GLU A 1 91 ? 14.750 -0.771 -13.739 1.00 87.62 91 GLU A C 1
ATOM 739 O O . GLU A 1 91 ? 14.861 -0.803 -14.964 1.00 87.62 91 GLU A O 1
ATOM 744 N N . GLU A 1 92 ? 13.796 -1.440 -13.089 1.00 83.88 92 GLU A N 1
ATOM 745 C CA . GLU A 1 92 ? 12.805 -2.330 -13.713 1.00 83.88 92 GLU A CA 1
ATOM 746 C C . GLU A 1 92 ? 11.547 -1.600 -14.237 1.00 83.88 92 GLU A C 1
ATOM 748 O O . GLU A 1 92 ? 10.632 -2.243 -14.746 1.00 83.88 92 GLU A O 1
ATOM 753 N N . ASP A 1 93 ? 11.499 -0.263 -14.150 1.00 81.81 93 ASP A N 1
ATOM 754 C CA . ASP A 1 93 ? 10.342 0.585 -14.514 1.00 81.81 93 ASP A CA 1
ATOM 755 C C . ASP A 1 93 ? 9.038 0.210 -13.767 1.00 81.81 93 ASP A C 1
ATOM 757 O O . ASP A 1 93 ? 7.918 0.456 -14.219 1.00 81.81 93 ASP A O 1
ATOM 761 N N . GLU A 1 94 ? 9.158 -0.343 -12.553 1.00 85.38 94 GLU A N 1
ATOM 762 C CA . GLU A 1 94 ? 8.025 -0.748 -11.708 1.00 85.38 94 GLU A CA 1
ATOM 763 C C . GLU A 1 94 ? 7.448 0.414 -10.874 1.00 85.38 94 GLU A C 1
ATOM 765 O O . GLU A 1 94 ? 6.943 0.249 -9.756 1.00 85.38 94 GLU A O 1
ATOM 770 N N . LEU A 1 95 ? 7.465 1.632 -11.421 1.00 85.44 95 LEU A N 1
ATOM 771 C CA . LEU A 1 95 ? 7.045 2.846 -10.712 1.00 85.44 95 LEU A CA 1
ATOM 772 C C . LEU A 1 95 ? 5.594 2.772 -10.204 1.00 85.44 95 LEU A C 1
ATOM 774 O O . LEU A 1 95 ? 5.260 3.306 -9.141 1.00 85.44 95 LEU A O 1
ATOM 778 N N . GLN A 1 96 ? 4.722 2.085 -10.942 1.00 89.06 96 GLN A N 1
ATOM 779 C CA . GLN A 1 96 ? 3.327 1.890 -10.545 1.00 89.06 96 GLN A CA 1
ATOM 780 C C . GLN A 1 96 ? 3.213 1.020 -9.291 1.00 89.06 96 GLN A C 1
ATOM 782 O O . GLN A 1 96 ? 2.480 1.368 -8.365 1.00 89.06 96 GLN A O 1
ATOM 787 N N . VAL A 1 97 ? 3.982 -0.071 -9.218 1.00 87.88 97 VAL A N 1
ATOM 788 C CA . VAL A 1 97 ? 4.010 -0.964 -8.053 1.00 87.88 97 VAL A CA 1
ATOM 789 C C . VAL A 1 97 ? 4.472 -0.192 -6.816 1.00 87.88 97 VAL A C 1
ATOM 791 O O . VAL A 1 97 ? 3.822 -0.273 -5.771 1.00 87.88 97 VAL A O 1
ATOM 794 N N . MET A 1 98 ? 5.537 0.610 -6.939 1.00 87.94 98 MET A N 1
ATOM 795 C CA . MET A 1 98 ? 6.012 1.478 -5.852 1.00 87.94 98 MET A CA 1
ATOM 796 C C . MET A 1 98 ? 4.927 2.438 -5.370 1.00 87.94 98 MET A C 1
ATOM 798 O O . MET A 1 98 ? 4.702 2.578 -4.168 1.00 87.94 98 MET A O 1
ATOM 802 N N . THR A 1 99 ? 4.232 3.076 -6.312 1.00 90.75 99 THR A N 1
ATOM 803 C CA . THR A 1 99 ? 3.176 4.048 -6.015 1.00 90.75 99 THR A CA 1
ATOM 804 C C . THR A 1 99 ? 2.038 3.401 -5.231 1.00 90.75 99 THR A C 1
ATOM 806 O O . THR A 1 99 ? 1.602 3.938 -4.212 1.00 90.75 99 THR A O 1
ATOM 809 N N . TYR A 1 100 ? 1.589 2.216 -5.642 1.00 91.56 100 TYR A N 1
ATOM 810 C CA . TYR A 1 100 ? 0.504 1.520 -4.953 1.00 91.56 100 TYR A CA 1
ATOM 811 C C . TYR A 1 100 ? 0.931 0.949 -3.596 1.00 91.56 100 TYR A C 1
ATOM 813 O O . TYR A 1 100 ? 0.173 1.062 -2.631 1.00 91.56 100 TYR A O 1
ATOM 821 N N . LYS A 1 101 ? 2.159 0.425 -3.463 1.00 89.81 101 LYS A N 1
ATOM 822 C CA . LYS A 1 101 ? 2.737 0.041 -2.159 1.00 89.81 101 LYS A CA 1
ATOM 823 C C . LYS A 1 101 ? 2.807 1.241 -1.207 1.00 89.81 101 LYS A C 1
ATOM 825 O O . LYS A 1 101 ? 2.543 1.089 -0.013 1.00 89.81 101 LYS A O 1
ATOM 830 N N . ALA A 1 102 ? 3.142 2.427 -1.720 1.00 89.38 102 ALA A N 1
ATOM 831 C CA . ALA A 1 102 ? 3.197 3.661 -0.937 1.00 89.38 102 ALA A CA 1
ATOM 832 C C . ALA A 1 102 ? 1.800 4.122 -0.506 1.00 89.38 102 ALA A C 1
ATOM 834 O O . ALA A 1 102 ? 1.602 4.397 0.673 1.00 89.38 102 ALA A O 1
ATOM 835 N N . ALA A 1 103 ? 0.818 4.105 -1.412 1.00 89.62 103 ALA A N 1
ATOM 836 C CA . ALA A 1 103 ? -0.576 4.402 -1.082 1.00 89.62 103 ALA A CA 1
ATOM 837 C C . ALA A 1 103 ? -1.113 3.461 0.011 1.00 89.62 103 ALA A C 1
ATOM 839 O O . ALA A 1 103 ? -1.680 3.918 1.004 1.00 89.62 103 ALA A O 1
ATOM 840 N N . CYS A 1 104 ? -0.848 2.154 -0.108 1.00 87.44 104 CYS A N 1
ATOM 841 C CA . CYS A 1 104 ? -1.178 1.186 0.940 1.00 87.44 104 CYS A CA 1
ATOM 842 C C . CYS A 1 104 ? -0.531 1.560 2.277 1.00 87.44 104 CYS A C 1
ATOM 844 O O . CYS A 1 104 ? -1.192 1.505 3.310 1.00 87.44 104 CYS A O 1
ATOM 846 N N . ALA A 1 105 ? 0.747 1.951 2.267 1.00 84.25 105 ALA A N 1
ATOM 847 C CA . ALA A 1 105 ? 1.470 2.347 3.470 1.00 84.25 105 ALA A CA 1
ATOM 848 C C . ALA A 1 105 ? 0.850 3.576 4.146 1.00 84.25 105 ALA A C 1
ATOM 850 O O . ALA A 1 105 ? 0.729 3.578 5.365 1.00 84.25 105 ALA A O 1
ATOM 851 N N . SER A 1 106 ? 0.440 4.586 3.375 1.00 83.31 106 SER A N 1
ATOM 852 C CA . SER A 1 106 ? -0.190 5.804 3.898 1.00 83.31 106 SER A CA 1
ATOM 853 C C . SER A 1 106 ? -1.541 5.520 4.555 1.00 83.31 106 SER A C 1
ATOM 855 O O . SER A 1 106 ? -1.808 6.004 5.651 1.00 83.31 106 SER A O 1
ATOM 857 N N . HIS A 1 107 ? -2.375 4.675 3.943 1.00 79.94 107 HIS A N 1
ATOM 858 C CA . HIS A 1 107 ? -3.639 4.269 4.563 1.00 79.94 107 HIS A CA 1
ATOM 859 C C . HIS A 1 107 ? -3.423 3.368 5.778 1.00 79.94 107 HIS A C 1
ATOM 861 O O . HIS A 1 107 ? -4.084 3.517 6.804 1.00 79.94 107 HIS A O 1
ATOM 867 N N . LEU A 1 108 ? -2.481 2.428 5.683 1.00 76.25 108 LEU A N 1
ATOM 868 C CA . LEU A 1 108 ? -2.211 1.508 6.773 1.00 76.25 108 LEU A CA 1
ATOM 869 C C . LEU A 1 108 ? -1.552 2.206 7.942 1.00 76.25 108 LEU A C 1
ATOM 871 O O . LEU A 1 108 ? -1.948 1.897 9.040 1.00 76.25 108 LEU A O 1
ATOM 875 N N . TYR A 1 109 ? -0.572 3.086 7.762 1.00 73.56 109 TYR A N 1
ATOM 876 C CA . TYR A 1 109 ? 0.313 3.511 8.851 1.00 73.56 109 TYR A CA 1
ATOM 877 C C . TYR A 1 109 ? 0.226 4.991 9.234 1.00 73.56 109 TYR A C 1
ATOM 879 O O . TYR A 1 109 ? 0.713 5.318 10.322 1.00 73.56 109 TYR A O 1
ATOM 887 N N . GLY A 1 110 ? -0.397 5.835 8.403 1.00 66.31 110 GLY A N 1
ATOM 888 C CA . GLY A 1 110 ? -0.366 7.295 8.541 1.00 66.31 110 GLY A CA 1
ATOM 889 C C . GLY A 1 110 ? 0.890 7.882 7.922 1.00 66.31 110 GLY A C 1
ATOM 890 O O . GLY A 1 110 ? 1.895 8.013 8.659 1.00 66.31 110 GLY A O 1
#

Radius of gyration: 17.4 Å; chains: 1; bounding box: 42×40×41 Å

pLDDT: mean 73.15, std 15.59, range [41.31, 92.44]

Sequence (110 aa):
MIALHLEATYGDHTSWREFALCLFELSHCEEDRMSMCVDEEQVESGNLHTIQFCTTPASMLQGVSGKAWKFRCKWWLNRHFSKHILASEMEEDELQVMTYKAACASHLYG

Foldseek 3Di:
DVVVVCVVVVNALVRLQVLLVVLVVLLVVVVVVVPPDPDPVVPPPPPPPVPPSLLADVVLCVPPDVVNLVVVLVVLCCVCPNPVNVVVCVVVVRVSSSVSSVSNSSNHRD

Secondary structure (DSSP, 8-state):
-HHHHHHHTT--HHHHHHHHHHHHHHHHHHHHHHTS---GGGGSS---------SS-HHHHTT--HHHHHHHHHHHHHHHSSHHHHHHHHHTT-HHHHHHHHHHHHHHH-